Protein AF-A0A3M1RIZ8-F1 (afdb_monomer_lite)

Foldseek 3Di:
DDAAEDEAEAEQLAFCPAPVVCCVPQNSNRRSVVSLVVVVVVVVVVVVVVVVDRHHYHYHYDDDDPPVNDD

pLDDT: mean 87.52, std 15.28, range [38.81, 97.88]

Structure (mmCIF, N/CA/C/O backbone):
data_AF-A0A3M1RIZ8-F1
#
_entry.id   AF-A0A3M1RIZ8-F1
#
loop_
_atom_site.group_PDB
_atom_site.id
_atom_site.type_symbol
_atom_site.label_atom_id
_atom_site.label_alt_id
_atom_site.label_comp_id
_atom_site.label_asym_id
_atom_site.label_entity_id
_atom_site.label_seq_id
_atom_site.pdbx_PDB_ins_code
_atom_site.Cartn_x
_atom_site.Cartn_y
_atom_site.Cartn_z
_atom_site.occupancy
_atom_site.B_iso_or_equiv
_atom_site.auth_seq_id
_atom_site.auth_comp_id
_atom_site.auth_asym_id
_atom_site.auth_atom_id
_atom_site.pdbx_PDB_model_num
ATOM 1 N N . MET A 1 1 ? -9.565 -6.281 29.581 1.00 52.56 1 MET A N 1
ATOM 2 C CA . MET A 1 1 ? -10.009 -6.461 28.179 1.00 52.56 1 MET A CA 1
ATOM 3 C C . MET A 1 1 ? -8.784 -6.311 27.290 1.00 52.56 1 MET A C 1
ATOM 5 O O . MET A 1 1 ? -8.233 -5.218 27.262 1.00 52.56 1 MET A O 1
ATOM 9 N N . ASN A 1 2 ? -8.321 -7.374 26.628 1.00 69.38 2 ASN A N 1
ATOM 10 C CA . ASN A 1 2 ? -7.147 -7.282 25.755 1.00 69.38 2 ASN A CA 1
ATOM 11 C C . ASN A 1 2 ? -7.544 -6.665 24.412 1.00 69.38 2 ASN A C 1
ATOM 13 O O . ASN A 1 2 ? -8.306 -7.256 23.650 1.00 69.38 2 ASN A O 1
ATOM 17 N N . THR A 1 3 ? -7.030 -5.474 24.125 1.00 81.19 3 THR A N 1
ATOM 18 C CA . THR A 1 3 ? -7.117 -4.880 22.790 1.00 81.19 3 THR A CA 1
ATOM 19 C C . THR A 1 3 ? -6.089 -5.572 21.905 1.00 81.19 3 THR A C 1
ATOM 21 O O . THR A 1 3 ? -4.893 -5.486 22.170 1.00 81.19 3 THR A O 1
ATOM 24 N N . SER A 1 4 ? -6.545 -6.272 20.867 1.00 91.19 4 SER A N 1
ATOM 25 C CA . SER A 1 4 ? -5.637 -6.873 19.883 1.00 91.19 4 SER A CA 1
ATOM 26 C C . SER A 1 4 ? -5.150 -5.809 18.897 1.00 91.19 4 SER A C 1
ATOM 28 O O . SER A 1 4 ? -5.878 -4.859 18.592 1.00 91.19 4 SER A O 1
ATOM 30 N N . VAL A 1 5 ? -3.922 -5.954 18.400 1.00 95.00 5 VAL A N 1
ATOM 31 C CA . VAL A 1 5 ? -3.313 -5.022 17.440 1.00 95.00 5 VAL A CA 1
ATOM 32 C C . VAL A 1 5 ? -3.045 -5.753 16.128 1.00 95.00 5 VAL A C 1
ATOM 34 O O . VAL A 1 5 ? -2.399 -6.797 16.121 1.00 95.00 5 VAL A O 1
ATOM 37 N N . LEU A 1 6 ? -3.538 -5.198 15.022 1.00 95.06 6 LEU A N 1
ATOM 38 C CA . LEU A 1 6 ? -3.202 -5.617 13.665 1.00 95.06 6 LEU A CA 1
ATOM 39 C C . LEU A 1 6 ? -2.117 -4.686 13.122 1.00 95.06 6 LEU A C 1
ATOM 41 O O . LEU A 1 6 ? -2.373 -3.502 12.892 1.00 95.06 6 LEU A O 1
ATOM 45 N N . ILE A 1 7 ? -0.924 -5.233 12.910 1.00 95.44 7 ILE A N 1
ATOM 46 C CA . ILE A 1 7 ? 0.231 -4.494 12.397 1.00 95.44 7 ILE A CA 1
ATOM 47 C C . ILE A 1 7 ? 0.412 -4.821 10.913 1.00 95.44 7 ILE A C 1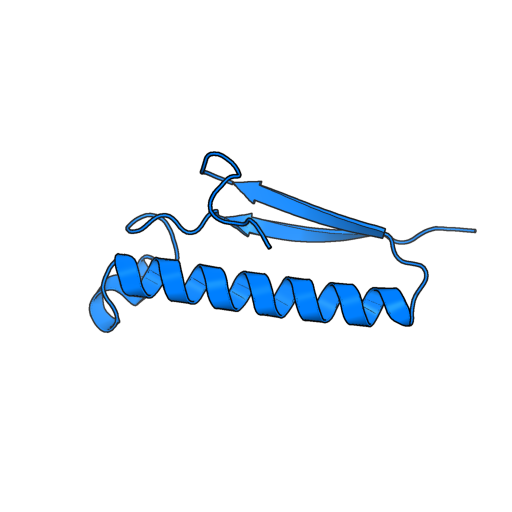
ATOM 49 O O . ILE A 1 7 ? 0.495 -5.989 10.535 1.00 95.44 7 ILE A O 1
ATOM 53 N N . ILE A 1 8 ? 0.472 -3.791 10.070 1.00 94.94 8 ILE A N 1
ATOM 54 C CA . ILE A 1 8 ? 0.715 -3.910 8.630 1.00 94.94 8 ILE A CA 1
ATOM 55 C C . ILE A 1 8 ? 2.075 -3.293 8.320 1.00 94.94 8 ILE A C 1
ATOM 57 O O . ILE A 1 8 ? 2.250 -2.081 8.430 1.00 94.94 8 ILE A O 1
ATOM 61 N N . PHE A 1 9 ? 3.013 -4.130 7.886 1.00 93.75 9 PHE A N 1
ATOM 62 C CA . PHE A 1 9 ? 4.297 -3.684 7.357 1.00 93.75 9 PHE A CA 1
ATOM 63 C C . PHE A 1 9 ? 4.222 -3.559 5.841 1.00 93.75 9 PHE A C 1
ATOM 65 O O . PHE A 1 9 ? 3.769 -4.472 5.147 1.00 93.75 9 PHE A O 1
ATOM 72 N N . THR A 1 10 ? 4.683 -2.432 5.314 1.00 92.50 10 THR A N 1
ATOM 73 C CA . THR A 1 10 ? 4.788 -2.219 3.871 1.00 92.50 10 THR A CA 1
ATOM 74 C C . THR A 1 10 ? 6.032 -1.407 3.526 1.00 92.50 10 THR A C 1
ATOM 76 O O . THR A 1 10 ? 6.707 -0.873 4.395 1.00 92.50 10 THR A O 1
ATOM 79 N N . ARG A 1 11 ? 6.358 -1.314 2.241 1.00 89.50 11 ARG A N 1
ATOM 80 C CA . ARG A 1 11 ? 7.339 -0.346 1.735 1.00 89.50 11 ARG A CA 1
ATOM 81 C C . ARG A 1 11 ? 6.635 0.859 1.144 1.00 89.50 11 ARG A C 1
ATOM 83 O O . ARG A 1 11 ? 5.488 0.745 0.706 1.00 89.50 11 ARG A O 1
ATOM 90 N N . PHE A 1 12 ? 7.316 1.990 1.087 1.00 88.31 12 PHE A N 1
ATOM 91 C CA . PHE A 1 12 ? 6.821 3.134 0.336 1.00 88.31 12 PHE A CA 1
ATOM 92 C C . PHE A 1 12 ? 7.003 2.910 -1.171 1.00 88.31 12 PHE A C 1
ATOM 94 O O . PHE A 1 12 ? 8.033 2.372 -1.576 1.00 88.31 12 PHE A O 1
ATOM 101 N N . PRO A 1 13 ? 6.014 3.260 -2.014 1.00 90.06 13 PRO A N 1
ATOM 102 C CA . PRO A 1 13 ? 6.015 2.941 -3.441 1.00 90.06 13 PRO A CA 1
ATOM 103 C C . PRO A 1 13 ? 6.999 3.822 -4.229 1.00 90.06 13 PRO A C 1
ATOM 105 O O . PRO A 1 13 ? 6.588 4.720 -4.959 1.00 90.06 13 PRO A O 1
ATOM 108 N N . VAL A 1 14 ? 8.298 3.554 -4.097 1.00 92.00 14 VAL A N 1
ATOM 109 C CA . VAL A 1 14 ? 9.350 4.173 -4.915 1.00 92.00 14 VAL A CA 1
ATOM 110 C C . VAL A 1 14 ? 9.625 3.297 -6.137 1.00 92.00 14 VAL A C 1
ATOM 112 O O . VAL A 1 14 ? 9.770 2.068 -6.028 1.00 92.00 14 VAL A O 1
ATOM 115 N N . ALA A 1 15 ? 9.663 3.924 -7.314 1.00 92.38 15 ALA A N 1
ATOM 116 C CA . ALA A 1 15 ? 10.010 3.270 -8.569 1.00 92.38 15 ALA A CA 1
ATOM 117 C C . ALA A 1 15 ? 11.438 2.712 -8.497 1.00 92.38 15 ALA A C 1
ATOM 119 O O . ALA A 1 15 ? 12.354 3.383 -8.040 1.00 92.38 15 ALA A O 1
ATOM 120 N N . GLY A 1 16 ? 11.629 1.462 -8.921 1.00 92.06 16 GLY A N 1
ATOM 121 C CA . GLY A 1 16 ? 12.942 0.804 -8.868 1.00 92.06 16 GLY A CA 1
ATOM 122 C C . GLY A 1 16 ? 13.285 0.161 -7.520 1.00 92.06 16 GLY A C 1
ATOM 123 O O . GLY A 1 16 ? 14.154 -0.704 -7.479 1.00 92.06 16 GLY A O 1
ATOM 124 N N . GLU A 1 17 ? 12.563 0.485 -6.445 1.00 90.94 17 GLU A N 1
ATOM 125 C CA . GLU A 1 17 ? 12.818 -0.061 -5.101 1.00 90.94 17 GLU A CA 1
ATOM 126 C C . GLU A 1 17 ? 11.728 -1.032 -4.632 1.00 90.94 17 GLU A C 1
ATOM 128 O O . GLU A 1 17 ? 11.972 -1.947 -3.836 1.00 90.94 17 GLU A O 1
ATOM 133 N N . THR A 1 18 ? 10.504 -0.863 -5.140 1.00 91.94 18 THR A N 1
ATOM 134 C CA . THR A 1 18 ? 9.362 -1.713 -4.795 1.00 91.94 18 THR A CA 1
ATOM 135 C C . THR A 1 18 ? 8.987 -2.662 -5.916 1.00 91.94 18 THR A C 1
ATOM 137 O O . THR A 1 18 ? 9.008 -2.320 -7.095 1.00 91.94 18 THR A O 1
ATOM 140 N N . LYS A 1 19 ? 8.640 -3.897 -5.522 1.00 92.62 19 LYS A N 1
ATOM 141 C CA . LYS A 1 19 ? 8.207 -4.969 -6.432 1.00 92.62 19 LYS A CA 1
ATOM 142 C C . LYS A 1 19 ? 9.137 -5.109 -7.646 1.00 92.62 19 LYS A C 1
ATOM 144 O O . LYS A 1 19 ? 8.679 -5.292 -8.767 1.00 92.62 19 LYS A O 1
ATOM 149 N N . THR A 1 20 ? 10.449 -5.075 -7.410 1.00 95.69 20 THR A N 1
ATOM 150 C CA . THR A 1 20 ? 11.483 -5.021 -8.458 1.00 95.69 20 THR A CA 1
ATOM 151 C C . THR A 1 20 ? 11.428 -6.187 -9.445 1.00 95.69 20 THR A C 1
ATOM 153 O O . THR A 1 20 ? 11.690 -6.014 -10.630 1.00 95.69 20 THR A O 1
ATOM 156 N N . ARG A 1 21 ? 10.969 -7.362 -8.997 1.00 97.00 21 ARG A N 1
ATOM 157 C CA . ARG A 1 21 ? 10.712 -8.527 -9.863 1.00 97.00 21 ARG A CA 1
ATOM 158 C C . ARG A 1 21 ? 9.607 -8.306 -10.907 1.00 97.00 21 ARG A C 1
ATOM 160 O O . ARG A 1 21 ? 9.533 -9.071 -11.857 1.00 97.00 21 ARG A O 1
ATOM 167 N N . LEU A 1 22 ? 8.749 -7.298 -10.738 1.00 96.44 22 LEU A N 1
ATOM 168 C CA . LEU A 1 22 ? 7.693 -6.943 -11.695 1.00 96.44 22 LEU A CA 1
ATOM 169 C C . LEU A 1 22 ? 8.144 -5.895 -12.718 1.00 96.44 22 LEU A C 1
ATOM 171 O O . LEU A 1 22 ? 7.464 -5.702 -13.722 1.00 96.44 22 LEU A O 1
ATOM 175 N N . ILE A 1 23 ? 9.295 -5.251 -12.510 1.00 97.00 23 ILE A N 1
ATOM 176 C CA . ILE A 1 23 ? 9.816 -4.217 -13.413 1.00 97.00 23 ILE A CA 1
ATOM 177 C C . ILE A 1 23 ? 9.945 -4.712 -14.862 1.00 97.00 23 ILE A C 1
ATOM 179 O O . ILE A 1 23 ? 9.511 -3.972 -15.742 1.00 97.00 23 ILE A O 1
ATOM 183 N N . PRO A 1 24 ? 10.432 -5.938 -15.155 1.00 97.88 24 PRO A N 1
ATOM 184 C CA . PRO A 1 24 ? 10.504 -6.417 -16.538 1.00 97.88 24 PRO A CA 1
ATOM 185 C C . PRO A 1 24 ? 9.148 -6.482 -17.256 1.00 97.88 24 PRO A C 1
ATOM 187 O O . PRO A 1 24 ? 9.105 -6.396 -18.476 1.00 97.88 24 PRO A O 1
ATOM 190 N N . ALA A 1 25 ? 8.044 -6.626 -16.516 1.00 97.56 25 ALA A N 1
ATOM 19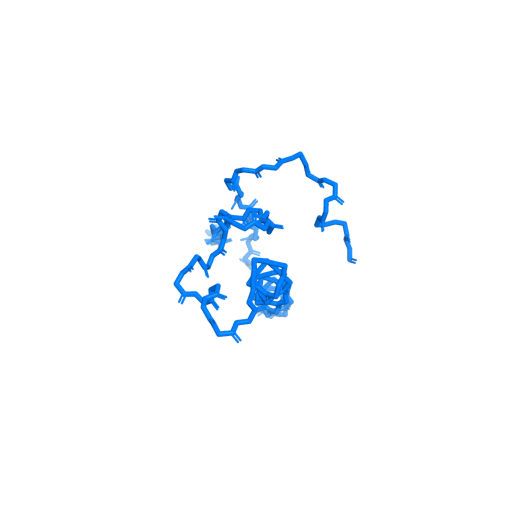1 C CA . ALA A 1 25 ? 6.704 -6.760 -17.082 1.00 97.56 25 ALA A CA 1
ATOM 192 C C . ALA A 1 25 ? 5.924 -5.435 -17.131 1.00 97.56 25 ALA A C 1
ATOM 194 O O . ALA A 1 25 ? 5.125 -5.234 -18.040 1.00 97.56 25 ALA A O 1
ATOM 195 N N . VAL A 1 26 ? 6.115 -4.546 -16.146 1.00 97.00 26 VAL A N 1
ATOM 196 C CA . VAL A 1 26 ? 5.293 -3.325 -15.987 1.00 97.00 26 VAL A CA 1
ATOM 197 C C . VAL A 1 26 ? 6.100 -2.027 -15.856 1.00 97.00 26 VAL A C 1
ATOM 199 O O . VAL A 1 26 ? 5.525 -0.957 -15.665 1.00 97.00 26 VAL A O 1
ATOM 202 N N . GLY A 1 27 ? 7.428 -2.096 -15.947 1.00 97.56 27 GLY A N 1
ATOM 203 C CA . GLY A 1 27 ? 8.329 -0.972 -15.694 1.00 97.56 27 GLY A CA 1
ATOM 204 C C . GLY A 1 27 ? 8.427 -0.589 -14.211 1.00 97.56 27 GLY A C 1
ATOM 205 O O . GLY A 1 27 ? 7.634 -1.018 -13.371 1.00 97.56 27 GLY A O 1
ATOM 206 N N . ALA A 1 28 ? 9.418 0.242 -13.876 1.00 96.81 28 ALA A N 1
ATOM 207 C CA . ALA A 1 28 ? 9.675 0.705 -12.507 1.00 96.81 28 ALA A CA 1
ATOM 208 C C . ALA A 1 28 ? 8.489 1.487 -11.916 1.00 96.81 28 ALA A C 1
ATOM 210 O O . ALA A 1 28 ? 8.052 1.216 -10.797 1.00 96.81 28 ALA A O 1
ATOM 211 N N . GLU A 1 29 ? 7.920 2.393 -12.710 1.00 96.44 29 GLU A N 1
ATOM 212 C CA . GLU A 1 29 ? 6.724 3.166 -12.362 1.00 96.44 29 GLU A CA 1
ATOM 213 C C . GLU A 1 29 ? 5.487 2.281 -12.182 1.00 96.44 29 GLU A C 1
ATOM 215 O O . GLU A 1 29 ? 4.721 2.445 -11.230 1.00 96.44 29 GLU A O 1
ATOM 220 N N . GLY A 1 30 ? 5.282 1.313 -13.081 1.00 96.56 30 GLY A N 1
ATOM 221 C CA . GLY A 1 30 ? 4.158 0.385 -12.978 1.00 96.56 30 GLY A CA 1
ATOM 222 C C . GLY A 1 30 ? 4.258 -0.494 -11.735 1.00 96.56 30 GLY A C 1
ATOM 223 O O . GLY A 1 30 ? 3.252 -0.705 -11.056 1.00 96.56 30 GLY A O 1
ATOM 224 N N . ALA A 1 31 ? 5.467 -0.936 -11.380 1.00 97.44 31 ALA A N 1
ATOM 225 C CA . ALA A 1 31 ? 5.719 -1.706 -10.167 1.00 97.44 31 ALA A CA 1
ATOM 226 C C . ALA A 1 31 ? 5.386 -0.902 -8.894 1.00 97.44 31 ALA A C 1
ATOM 228 O O . ALA A 1 31 ? 4.673 -1.409 -8.023 1.00 97.44 31 ALA A O 1
ATOM 229 N N . ALA A 1 32 ? 5.808 0.365 -8.818 1.00 95.38 32 ALA A N 1
ATOM 230 C CA . ALA A 1 32 ? 5.492 1.256 -7.699 1.00 95.38 32 ALA A CA 1
ATOM 231 C C . ALA A 1 32 ? 3.988 1.563 -7.593 1.00 95.38 32 ALA A C 1
ATOM 233 O O . ALA A 1 32 ? 3.396 1.434 -6.519 1.00 95.38 32 ALA A O 1
ATOM 234 N N . LYS A 1 33 ? 3.330 1.891 -8.714 1.00 96.00 33 LYS A N 1
ATOM 235 C CA . LYS A 1 33 ? 1.875 2.133 -8.755 1.00 96.00 33 LYS A CA 1
ATOM 236 C C . LYS A 1 33 ? 1.079 0.899 -8.340 1.00 96.00 33 LYS A C 1
ATOM 238 O O . LYS A 1 33 ? 0.084 1.020 -7.624 1.00 96.00 33 LYS A O 1
ATOM 243 N N . LEU A 1 34 ? 1.507 -0.287 -8.770 1.00 96.00 34 LEU A N 1
ATOM 244 C CA . LEU A 1 34 ? 0.873 -1.536 -8.364 1.00 96.00 34 LEU A CA 1
ATOM 245 C C . LEU A 1 34 ? 1.045 -1.773 -6.862 1.00 96.00 34 LEU A C 1
ATOM 247 O O . LEU A 1 34 ? 0.068 -2.086 -6.184 1.00 96.00 34 LEU A O 1
ATOM 251 N N . HIS A 1 35 ? 2.252 -1.568 -6.329 1.00 95.25 35 HIS A N 1
ATOM 252 C CA . HIS A 1 35 ? 2.514 -1.668 -4.893 1.00 95.25 35 HIS A CA 1
ATOM 253 C C . HIS A 1 35 ? 1.623 -0.718 -4.080 1.00 95.25 35 HIS A C 1
ATOM 255 O O . HIS A 1 35 ? 0.996 -1.163 -3.118 1.00 95.25 35 HIS A O 1
ATOM 261 N N . LYS A 1 36 ? 1.480 0.544 -4.514 1.00 94.12 36 LYS A N 1
ATOM 262 C CA . LYS A 1 36 ? 0.565 1.526 -3.904 1.00 94.12 36 LYS A CA 1
ATOM 263 C C . LYS A 1 36 ? -0.875 1.003 -3.850 1.00 94.12 36 LYS A C 1
ATOM 265 O O . LYS A 1 36 ? -1.442 0.900 -2.765 1.00 94.12 36 LYS A O 1
ATOM 270 N N . LYS A 1 37 ? -1.428 0.563 -4.988 1.00 95.94 37 LYS A N 1
ATOM 271 C CA . LYS A 1 37 ? -2.798 0.013 -5.063 1.00 95.94 37 LYS A CA 1
ATOM 272 C C . LYS A 1 37 ? -2.998 -1.215 -4.169 1.00 95.94 37 LYS A C 1
ATOM 274 O O . LYS A 1 37 ? -4.054 -1.383 -3.559 1.00 95.94 37 LYS A O 1
ATOM 279 N N . MET A 1 38 ? -2.000 -2.097 -4.091 1.00 95.38 38 MET A N 1
ATOM 280 C CA . MET A 1 38 ? -2.052 -3.264 -3.205 1.00 95.38 38 MET A CA 1
ATOM 281 C C . MET A 1 38 ? -2.089 -2.840 -1.732 1.00 95.38 38 MET A C 1
ATOM 283 O O . MET A 1 38 ? -2.915 -3.353 -0.977 1.00 95.38 38 MET A O 1
ATOM 287 N N . ALA A 1 39 ? -1.237 -1.891 -1.334 1.00 94.50 39 ALA A N 1
ATOM 288 C CA . ALA A 1 39 ? -1.198 -1.369 0.028 1.00 94.50 39 ALA A CA 1
ATOM 289 C C . ALA A 1 39 ? -2.527 -0.697 0.415 1.00 94.50 39 ALA A C 1
ATOM 291 O O . ALA A 1 39 ? -3.104 -1.038 1.447 1.00 94.50 39 ALA A O 1
ATOM 292 N N . GLU A 1 40 ? -3.071 0.170 -0.443 1.00 94.56 40 GLU A N 1
ATOM 293 C CA . GLU A 1 40 ? -4.379 0.814 -0.248 1.00 94.56 40 GLU A CA 1
ATOM 294 C C . GLU A 1 40 ? -5.499 -0.214 -0.047 1.00 94.56 40 GLU A C 1
ATOM 296 O O . GLU A 1 40 ? -6.303 -0.101 0.882 1.00 94.56 40 GLU A O 1
ATOM 301 N N . ARG A 1 41 ? -5.526 -1.276 -0.865 1.00 97.38 41 ARG A N 1
ATOM 302 C CA . ARG A 1 41 ? -6.524 -2.349 -0.746 1.00 97.38 41 ARG A CA 1
ATOM 303 C C . ARG A 1 41 ? -6.423 -3.094 0.587 1.00 97.38 41 ARG A C 1
ATOM 305 O O . ARG A 1 41 ? -7.456 -3.409 1.187 1.00 97.38 41 ARG A O 1
ATOM 312 N N . VAL A 1 42 ? -5.209 -3.376 1.060 1.00 96.38 42 VAL A N 1
ATOM 313 C CA . VAL A 1 42 ? -4.982 -4.015 2.368 1.00 96.38 42 VAL A CA 1
ATOM 314 C C . VAL A 1 42 ? -5.448 -3.097 3.497 1.00 96.38 42 VAL A C 1
ATOM 316 O O . VAL A 1 42 ? -6.202 -3.536 4.364 1.00 96.38 42 VAL A O 1
ATOM 319 N N . ILE A 1 43 ? -5.094 -1.811 3.448 1.00 94.75 43 ILE A N 1
ATOM 320 C CA . ILE A 1 43 ? -5.497 -0.815 4.452 1.00 94.75 43 ILE A CA 1
ATOM 321 C C . ILE A 1 43 ? -7.022 -0.667 4.494 1.00 94.75 43 ILE A C 1
ATOM 323 O O . ILE A 1 43 ? -7.615 -0.685 5.573 1.00 94.75 43 ILE A O 1
ATOM 327 N N . ALA A 1 44 ? -7.685 -0.583 3.338 1.00 95.81 44 ALA A N 1
ATOM 328 C CA . ALA A 1 44 ? -9.142 -0.526 3.259 1.00 95.81 44 ALA A CA 1
ATOM 329 C C . ALA A 1 44 ? -9.799 -1.780 3.864 1.00 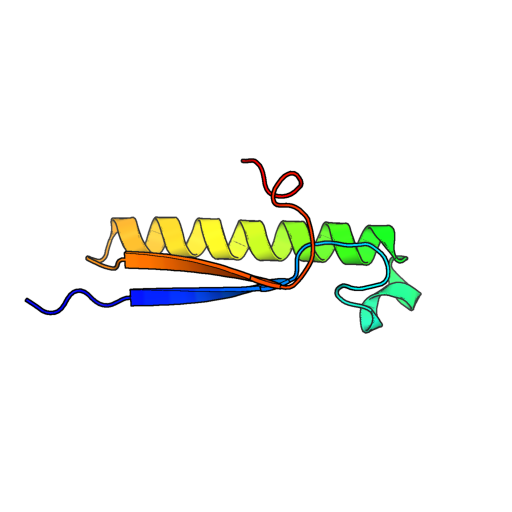95.81 44 ALA A C 1
ATOM 331 O O . ALA A 1 44 ? -10.813 -1.683 4.556 1.00 95.81 44 ALA A O 1
ATOM 332 N N . SER A 1 45 ? -9.211 -2.957 3.640 1.00 96.50 45 SER A N 1
ATOM 333 C CA . SER A 1 45 ? -9.701 -4.220 4.207 1.00 96.50 45 SER A CA 1
ATOM 334 C C . SER A 1 45 ? -9.520 -4.263 5.728 1.00 96.50 45 SER A C 1
ATOM 336 O O . SER A 1 45 ? -10.454 -4.608 6.448 1.00 96.50 45 SER A O 1
ATOM 338 N N . ALA A 1 46 ? -8.366 -3.820 6.232 1.00 95.44 46 ALA A N 1
ATOM 339 C CA . ALA A 1 46 ? -8.099 -3.719 7.664 1.00 95.44 46 ALA A CA 1
ATOM 340 C C . ALA A 1 46 ? -9.051 -2.733 8.358 1.00 95.44 46 ALA A C 1
ATOM 342 O O . ALA A 1 46 ? -9.601 -3.039 9.415 1.00 95.44 46 ALA A O 1
ATOM 343 N N . ARG A 1 47 ? -9.319 -1.575 7.738 1.00 93.88 47 ARG A N 1
ATOM 344 C CA . ARG A 1 47 ? -10.292 -0.592 8.244 1.00 93.88 47 ARG A CA 1
ATOM 345 C C . ARG A 1 47 ? -11.696 -1.189 8.369 1.00 93.88 47 ARG A C 1
ATOM 347 O O . ARG A 1 47 ? -12.332 -0.988 9.402 1.00 93.88 47 ARG A O 1
ATOM 354 N N . ARG A 1 48 ? -12.154 -1.958 7.371 1.00 95.38 48 ARG A N 1
ATOM 355 C CA . ARG A 1 48 ? -13.432 -2.696 7.448 1.00 95.38 48 ARG A CA 1
ATOM 356 C C . ARG A 1 48 ? -13.421 -3.735 8.566 1.00 95.38 48 ARG A C 1
ATOM 358 O O . ARG A 1 48 ? -14.371 -3.800 9.335 1.00 95.38 48 ARG A O 1
ATOM 365 N N . PHE A 1 49 ? -12.335 -4.497 8.698 1.00 94.31 49 PHE A N 1
ATOM 366 C CA . PHE A 1 49 ? -12.183 -5.490 9.761 1.00 94.31 49 PHE A CA 1
ATOM 367 C C . PHE A 1 49 ? -12.289 -4.865 11.159 1.00 94.31 49 PHE A C 1
ATOM 369 O O . PHE A 1 49 ? -13.026 -5.379 11.997 1.00 94.31 49 PHE A O 1
ATOM 376 N N . ARG A 1 50 ? -11.647 -3.713 11.394 1.00 93.44 50 ARG A N 1
ATOM 377 C CA . ARG A 1 50 ? -11.787 -2.947 12.644 1.00 93.44 50 ARG A CA 1
ATOM 378 C C . ARG A 1 50 ? -13.216 -2.463 12.897 1.00 93.44 50 ARG A C 1
ATOM 380 O O . ARG A 1 50 ? -13.624 -2.396 14.046 1.00 93.44 50 ARG A O 1
ATOM 387 N N . GLY A 1 51 ? -13.989 -2.131 11.862 1.00 89.62 51 GL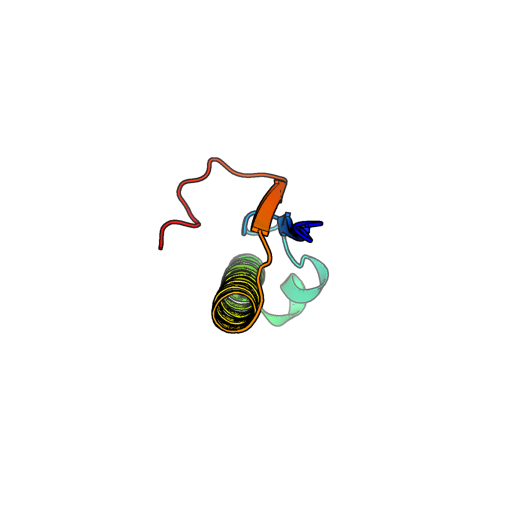Y A N 1
ATOM 388 C CA . GLY A 1 51 ? -15.402 -1.761 12.038 1.00 89.62 51 GLY A CA 1
ATOM 389 C C . GLY A 1 51 ? -16.217 -2.841 12.761 1.00 89.62 51 GLY A C 1
ATOM 390 O O . GLY A 1 51 ? -17.099 -2.516 13.547 1.00 89.62 51 GLY A O 1
ATOM 391 N N . ASN A 1 52 ? -15.851 -4.111 12.563 1.00 90.19 52 ASN A N 1
ATOM 392 C CA . ASN A 1 52 ? -16.536 -5.270 13.138 1.00 90.19 52 ASN A CA 1
ATOM 393 C C . ASN A 1 52 ? -15.808 -5.882 14.351 1.00 90.19 52 ASN A C 1
ATOM 395 O O . ASN A 1 52 ? -16.321 -6.817 14.957 1.00 90.19 52 ASN A O 1
ATOM 399 N N . ASN A 1 53 ? -14.605 -5.404 14.697 1.00 89.69 53 ASN A N 1
ATOM 400 C CA . ASN A 1 53 ? -13.740 -6.010 15.712 1.00 89.69 53 ASN A CA 1
ATOM 401 C C . ASN A 1 53 ? -13.019 -4.937 16.534 1.00 89.69 53 ASN A C 1
ATOM 403 O O . ASN A 1 53 ? -12.472 -3.983 15.987 1.00 89.69 53 ASN A O 1
ATOM 407 N 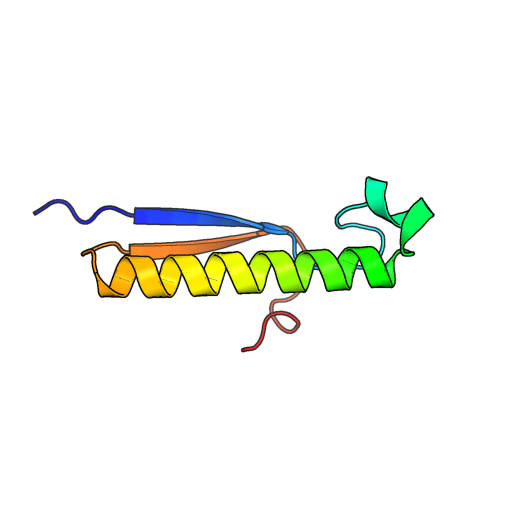N . LYS A 1 54 ? -12.913 -5.123 17.853 1.00 89.56 54 LYS A N 1
ATOM 408 C CA . LYS A 1 54 ? -12.199 -4.189 18.741 1.00 89.56 54 LYS A CA 1
ATOM 409 C C . LYS A 1 54 ? -10.674 -4.355 18.619 1.00 89.56 54 LYS A C 1
ATOM 411 O O . LYS A 1 54 ? -10.024 -4.926 19.491 1.00 89.56 54 LYS A O 1
ATOM 416 N N . VAL A 1 55 ? -10.122 -3.875 17.503 1.00 93.69 55 VAL A N 1
ATOM 417 C CA . VAL A 1 55 ? -8.717 -4.043 17.098 1.00 93.69 55 VAL A CA 1
ATOM 418 C C . VAL A 1 55 ? -8.086 -2.693 16.757 1.00 93.69 55 VAL A C 1
ATOM 420 O O . VAL A 1 55 ? -8.651 -1.900 16.003 1.00 93.69 55 VAL A O 1
ATOM 423 N N . LYS A 1 56 ? -6.890 -2.420 17.285 1.00 93.88 56 LYS A N 1
ATOM 424 C CA . LYS A 1 56 ? -6.077 -1.266 16.867 1.00 93.88 56 LYS A CA 1
ATOM 425 C C . LYS A 1 56 ? -5.355 -1.614 15.563 1.00 93.88 56 LYS A C 1
ATOM 427 O O . LYS A 1 56 ? -4.845 -2.721 15.435 1.00 93.88 56 LYS A O 1
ATOM 432 N N . ILE A 1 57 ? -5.300 -0.684 14.612 1.00 94.81 57 ILE A N 1
ATOM 433 C CA . ILE A 1 57 ? -4.526 -0.858 13.374 1.00 94.81 57 ILE A CA 1
ATOM 434 C C . ILE A 1 57 ? -3.287 0.021 13.460 1.00 94.81 57 ILE A C 1
ATOM 436 O O . ILE A 1 57 ? -3.409 1.216 13.728 1.00 94.81 57 ILE A O 1
ATOM 440 N N . GLU A 1 58 ? -2.127 -0.563 13.185 1.00 94.69 58 GLU A N 1
ATOM 441 C CA . GLU A 1 58 ? -0.867 0.156 13.025 1.00 94.69 58 GLU A CA 1
ATOM 442 C C . GLU A 1 58 ? -0.272 -0.146 11.654 1.00 94.69 58 GLU A C 1
ATOM 444 O O . GLU A 1 58 ? -0.278 -1.291 11.202 1.00 94.69 58 GLU A O 1
ATOM 449 N N . ILE A 1 59 ? 0.223 0.889 10.979 1.00 92.94 59 ILE A N 1
ATOM 450 C CA . ILE A 1 59 ? 0.832 0.770 9.657 1.00 92.94 59 ILE A CA 1
ATOM 451 C C . ILE A 1 59 ? 2.243 1.320 9.772 1.00 92.94 59 ILE A C 1
ATOM 453 O O . ILE A 1 59 ? 2.426 2.482 10.126 1.00 92.94 59 ILE A O 1
ATOM 457 N N . HIS A 1 60 ? 3.217 0.477 9.463 1.00 91.38 60 HIS A N 1
ATOM 458 C CA . HIS A 1 60 ? 4.633 0.811 9.503 1.00 91.38 60 HIS A CA 1
ATOM 459 C C . HIS A 1 60 ? 5.199 0.661 8.098 1.00 91.38 60 HIS A C 1
ATOM 461 O O . HIS A 1 60 ? 4.934 -0.338 7.420 1.00 91.38 60 HIS A O 1
ATOM 467 N N . TYR A 1 61 ? 5.948 1.663 7.649 1.00 87.31 61 TYR A N 1
ATOM 468 C CA . TYR A 1 61 ? 6.524 1.677 6.313 1.00 87.31 61 TYR A CA 1
ATOM 469 C C . TYR A 1 61 ? 8.037 1.879 6.327 1.00 87.31 61 TYR A C 1
ATOM 471 O O . TYR A 1 61 ? 8.571 2.623 7.144 1.00 87.31 61 TYR A O 1
ATOM 479 N N . GLU A 1 62 ? 8.712 1.199 5.402 1.00 83.50 62 GLU A N 1
ATOM 480 C CA . GLU A 1 62 ? 10.142 1.346 5.122 1.00 83.50 62 GLU A CA 1
ATOM 481 C C . GLU A 1 62 ? 10.339 2.134 3.812 1.00 83.50 62 GLU A C 1
ATOM 483 O O . GLU A 1 62 ? 9.723 1.807 2.789 1.00 83.50 62 GLU A O 1
ATOM 488 N N . GLY A 1 63 ? 11.206 3.154 3.850 1.00 67.56 63 GLY A N 1
ATOM 489 C CA . GLY A 1 63 ? 11.510 4.051 2.726 1.00 67.56 63 GLY A CA 1
ATOM 490 C C . GLY A 1 63 ? 10.508 5.203 2.561 1.00 67.56 63 GLY A C 1
ATOM 491 O O . GLY A 1 63 ? 9.371 5.103 3.008 1.00 67.56 63 GLY A O 1
ATOM 492 N N . GLY A 1 64 ? 10.931 6.295 1.913 1.00 62.59 64 GLY A N 1
ATOM 493 C CA . GLY A 1 64 ? 10.089 7.444 1.539 1.00 62.59 64 GLY A CA 1
ATOM 494 C C . GLY A 1 64 ? 9.771 8.466 2.644 1.00 62.59 64 GLY A C 1
ATOM 495 O O . GLY A 1 64 ? 9.610 8.135 3.816 1.00 62.59 64 GLY A O 1
ATOM 496 N N . ASN A 1 65 ? 9.620 9.734 2.248 1.00 54.41 65 ASN A N 1
ATOM 497 C CA . ASN A 1 65 ? 9.016 10.778 3.082 1.00 54.41 65 ASN A CA 1
ATOM 498 C C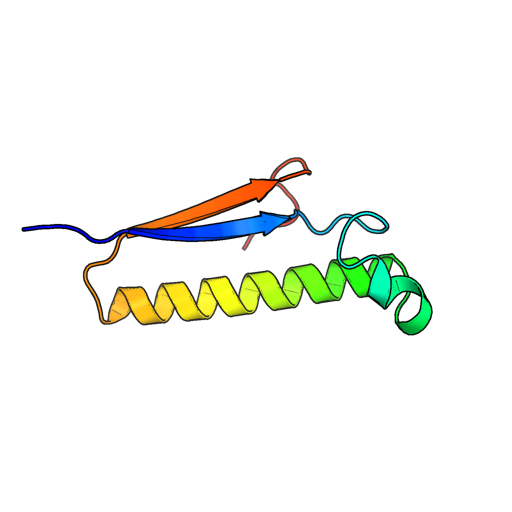 . ASN A 1 65 ? 7.493 10.642 2.928 1.00 54.41 65 ASN A C 1
ATOM 500 O O . ASN A 1 65 ? 7.027 10.567 1.795 1.00 54.41 65 ASN A O 1
ATOM 504 N N . GLY A 1 66 ? 6.727 10.573 4.023 1.00 53.62 66 GLY A N 1
ATOM 505 C CA . GLY A 1 66 ? 5.313 10.139 4.097 1.00 53.62 66 GLY A CA 1
ATOM 506 C C . GLY A 1 66 ? 4.248 10.881 3.259 1.00 53.62 66 GLY A C 1
ATOM 507 O O . GLY A 1 66 ? 3.066 10.803 3.574 1.00 53.62 66 GLY A O 1
ATOM 508 N N . GLU A 1 67 ? 4.618 11.590 2.195 1.00 50.62 67 GLU A N 1
ATOM 509 C CA . GLU A 1 67 ? 3.732 12.393 1.353 1.00 50.62 67 GLU A CA 1
ATOM 510 C C . GLU A 1 67 ? 3.022 11.618 0.229 1.00 50.62 67 GLU A C 1
ATOM 512 O O . GLU A 1 67 ? 1.921 12.004 -0.152 1.00 50.62 67 GLU A O 1
ATOM 517 N N . ALA A 1 68 ? 3.566 10.507 -0.288 1.00 50.06 68 ALA A N 1
ATOM 518 C CA . ALA A 1 68 ? 2.952 9.800 -1.434 1.00 50.06 68 ALA A CA 1
ATOM 519 C C . ALA A 1 68 ? 1.824 8.817 -1.057 1.00 50.06 68 ALA A C 1
ATOM 521 O O . ALA A 1 68 ? 1.171 8.245 -1.941 1.00 50.06 68 ALA A O 1
ATOM 522 N N . LEU A 1 69 ? 1.587 8.636 0.246 1.00 51.06 69 LEU A N 1
ATOM 523 C CA . LEU A 1 69 ? 0.517 7.815 0.825 1.00 51.06 69 LEU A CA 1
ATOM 524 C C . LEU A 1 69 ? -0.551 8.679 1.523 1.00 51.06 69 LEU A C 1
ATOM 526 O O . LEU A 1 69 ? -1.207 8.224 2.459 1.00 51.06 69 LEU A O 1
ATOM 530 N N . LYS A 1 70 ? -0.716 9.931 1.072 1.00 38.81 70 LYS A N 1
ATOM 531 C CA . LYS A 1 70 ? -1.869 10.756 1.440 1.00 38.81 70 LYS A CA 1
ATOM 532 C C . LYS A 1 70 ? -3.119 10.240 0.715 1.00 38.81 70 LYS A C 1
ATOM 534 O O . LYS A 1 70 ? -3.127 10.198 -0.511 1.00 38.81 70 LYS A O 1
ATOM 539 N N . GLU A 1 71 ? -4.062 9.827 1.564 1.00 39.34 71 GLU A N 1
ATOM 540 C CA . GLU A 1 71 ? -5.513 9.583 1.414 1.00 39.34 71 GLU A CA 1
ATOM 541 C C . GLU A 1 71 ? -6.055 8.896 0.154 1.00 39.34 71 GLU A C 1
ATOM 543 O O . GLU A 1 71 ? -5.951 9.444 -0.963 1.00 39.34 71 GLU A O 1
#

Radius of gyration: 14.19 Å; chains: 1; bounding box: 30×21×45 Å

Secondary structure (DSSP, 8-state):
---EEEEEEEE---TTTSSGGGHHHHHHHHHHHHHHHHHHHHHHHHHHHHHHS-EEEEEEEESS-TTTT--

Sequence (71 aa):
MNTSVLIIFTRFPVAGETKTRLIPAVGAEGAAKLHKKMAERVIASARRFRGNNKVKIEIHYEGGNGEALKE